Protein AF-A0A536LAS8-F1 (afdb_monomer_lite)

Foldseek 3Di:
DDDDDDDDPDPDDDPPDDDPDDDPPVPPPPPQKDFDAPPDALVNVCVVSVHDSVVQCVVVVPPDRGDDDGRDIGGDDDDPPPPPPPPPPPPPDDD

Radius of gyration: 26.41 Å; chains: 1; bounding box: 48×55×66 Å

Secondary structure (DSSP, 8-state):
-----------S---------S---------SEEEPPTT--HHHHHHHHT--HHHHHHHTT-S-TT---TTPEEEPP------------------

Structure (mmCIF, N/CA/C/O backbone):
data_AF-A0A536LAS8-F1
#
_entry.id   AF-A0A536LAS8-F1
#
loop_
_atom_si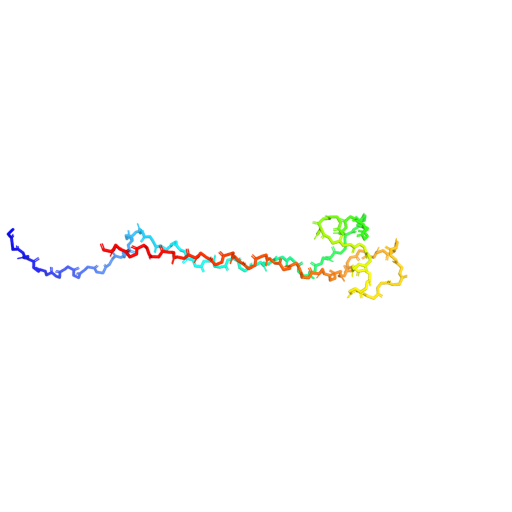te.group_PDB
_atom_site.id
_atom_site.type_symbol
_atom_site.label_atom_id
_atom_site.label_alt_id
_atom_site.label_comp_id
_atom_site.label_asym_id
_atom_site.label_entity_id
_atom_site.label_seq_id
_atom_site.pdbx_PDB_ins_code
_atom_site.Cartn_x
_atom_site.Cartn_y
_atom_site.Cartn_z
_atom_site.occupancy
_atom_site.B_iso_or_equiv
_atom_site.auth_seq_id
_atom_site.auth_comp_i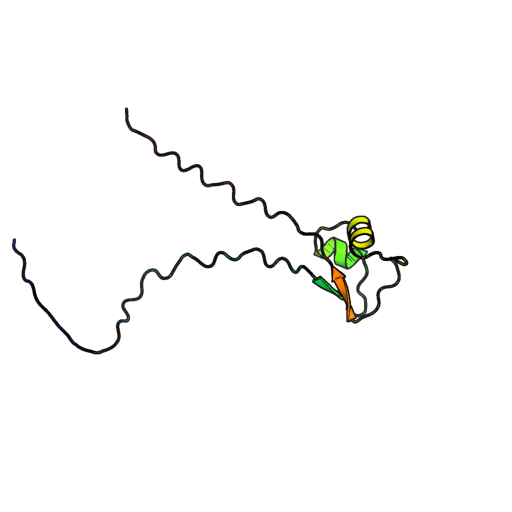d
_atom_site.auth_asym_id
_atom_site.auth_atom_id
_atom_site.pdbx_PDB_model_num
ATOM 1 N N . MET A 1 1 ? 11.247 -43.270 52.823 1.00 35.03 1 MET A N 1
ATOM 2 C CA . MET A 1 1 ? 12.237 -43.219 53.921 1.00 35.03 1 MET A CA 1
ATOM 3 C C . MET A 1 1 ? 13.506 -42.553 53.392 1.00 35.03 1 MET A C 1
ATOM 5 O O . MET A 1 1 ? 14.123 -43.120 52.509 1.00 35.03 1 MET A O 1
ATOM 9 N N . ARG A 1 2 ? 13.840 -41.364 53.918 1.00 43.91 2 ARG A N 1
ATOM 10 C CA . ARG A 1 2 ? 15.186 -40.757 54.025 1.00 43.91 2 ARG A CA 1
ATOM 11 C C . ARG A 1 2 ? 16.039 -40.562 52.757 1.00 43.91 2 ARG A C 1
ATOM 13 O O . ARG A 1 2 ? 16.721 -41.463 52.300 1.00 43.91 2 ARG A O 1
ATOM 20 N N . ILE A 1 3 ? 16.059 -39.307 52.303 1.00 58.31 3 ILE A N 1
ATOM 21 C CA . ILE A 1 3 ? 17.254 -38.453 52.165 1.00 58.31 3 ILE A CA 1
ATOM 22 C C . ILE A 1 3 ? 18.573 -39.226 51.986 1.00 58.31 3 ILE A C 1
ATOM 24 O O . ILE A 1 3 ? 19.103 -39.766 52.955 1.00 58.31 3 ILE A O 1
ATOM 28 N N . MET A 1 4 ? 19.180 -39.134 50.804 1.00 40.91 4 MET A N 1
ATOM 29 C CA . MET A 1 4 ? 20.634 -39.199 50.701 1.00 40.91 4 MET A CA 1
ATOM 30 C C . MET A 1 4 ? 21.104 -38.117 49.741 1.00 40.91 4 MET A C 1
ATOM 32 O O . MET A 1 4 ? 20.830 -38.125 48.546 1.00 40.91 4 MET A O 1
ATOM 36 N N . TRP A 1 5 ? 21.756 -37.130 50.334 1.00 47.94 5 TRP A N 1
ATOM 37 C CA . TRP A 1 5 ? 22.476 -36.074 49.660 1.00 47.94 5 TRP A CA 1
ATOM 38 C C . TRP A 1 5 ? 23.597 -36.667 48.796 1.00 47.94 5 TRP A C 1
ATOM 40 O O . TRP A 1 5 ? 24.125 -37.732 49.115 1.00 47.94 5 TRP A O 1
ATOM 50 N N . ARG A 1 6 ? 24.051 -35.872 47.826 1.00 55.00 6 ARG A N 1
ATOM 51 C CA . ARG A 1 6 ? 25.448 -35.429 47.644 1.00 55.00 6 ARG A CA 1
ATOM 52 C C . ARG A 1 6 ? 25.878 -35.509 46.182 1.00 55.00 6 ARG A C 1
ATOM 54 O O . ARG A 1 6 ? 25.912 -36.574 45.588 1.00 55.00 6 ARG A O 1
ATOM 61 N N . LEU A 1 7 ? 26.262 -34.335 45.680 1.00 48.28 7 LEU A N 1
ATOM 62 C CA . LEU A 1 7 ? 27.407 -34.092 44.803 1.00 48.28 7 LEU A CA 1
ATOM 63 C C . LEU A 1 7 ? 27.812 -35.257 43.884 1.00 48.28 7 LEU A C 1
ATOM 65 O O . LEU A 1 7 ? 28.615 -36.104 44.264 1.00 48.28 7 LEU A O 1
ATOM 69 N N . ALA A 1 8 ? 27.408 -35.173 42.623 1.00 41.88 8 ALA A N 1
ATOM 70 C CA . ALA A 1 8 ? 28.265 -35.602 41.529 1.00 41.88 8 ALA A CA 1
ATOM 71 C C . ALA A 1 8 ? 28.572 -34.359 40.690 1.00 41.88 8 ALA A C 1
ATOM 73 O O . ALA A 1 8 ? 27.852 -34.010 39.759 1.00 41.88 8 ALA A O 1
ATOM 74 N N . ALA A 1 9 ? 29.625 -33.644 41.083 1.00 47.09 9 ALA A N 1
ATOM 75 C CA . ALA A 1 9 ? 30.324 -32.770 40.162 1.00 47.09 9 ALA A CA 1
ATOM 76 C C . ALA A 1 9 ? 30.965 -33.671 39.099 1.00 47.09 9 ALA A C 1
ATOM 78 O O . ALA A 1 9 ? 31.956 -34.343 39.367 1.00 47.09 9 ALA A O 1
ATOM 79 N N . ALA A 1 10 ? 30.378 -33.703 37.909 1.00 42.09 10 ALA A N 1
ATOM 80 C CA . ALA A 1 10 ? 31.045 -34.166 36.706 1.00 42.09 10 ALA A CA 1
ATOM 81 C C . ALA A 1 10 ? 30.807 -33.101 35.635 1.00 42.09 10 ALA A C 1
ATOM 83 O O . ALA A 1 10 ? 29.697 -32.907 35.148 1.00 42.09 10 ALA A O 1
ATOM 84 N N . LEU A 1 11 ? 31.866 -32.348 35.346 1.00 51.81 11 LEU A N 1
ATOM 85 C CA . LEU A 1 11 ? 31.963 -31.452 34.202 1.00 51.81 11 LEU A CA 1
ATOM 86 C C . LEU A 1 11 ? 31.709 -32.275 32.931 1.00 51.81 11 LEU A C 1
ATOM 88 O O . LEU A 1 11 ? 32.534 -33.107 32.567 1.00 51.81 11 LEU A O 1
ATOM 92 N N . GLY A 1 12 ? 30.566 -32.069 32.279 1.00 43.19 12 GLY A N 1
ATOM 93 C CA . GLY A 1 12 ? 30.244 -32.765 31.035 1.00 43.19 12 GLY A CA 1
ATOM 94 C C . GLY A 1 12 ? 28.785 -32.608 30.628 1.00 43.19 12 GLY A C 1
ATOM 95 O O . GLY A 1 12 ? 27.959 -33.430 30.994 1.00 43.19 12 GLY A O 1
ATOM 96 N N . ALA A 1 13 ? 28.502 -31.549 29.866 1.00 47.72 13 ALA A N 1
ATOM 97 C CA . ALA A 1 13 ? 27.284 -31.324 29.084 1.00 47.72 13 ALA A CA 1
ATOM 98 C C . ALA A 1 13 ? 25.944 -31.502 29.830 1.00 47.72 13 ALA A C 1
ATOM 100 O O . ALA A 1 13 ? 25.317 -32.558 29.822 1.00 47.72 13 ALA A O 1
ATOM 101 N N . ALA A 1 14 ? 25.440 -30.399 30.385 1.00 50.69 14 ALA A N 1
ATOM 102 C CA . ALA A 1 14 ? 24.023 -30.261 30.686 1.00 50.69 14 ALA A CA 1
ATOM 103 C C . ALA A 1 14 ? 23.211 -30.378 29.382 1.00 50.69 14 ALA A C 1
ATOM 105 O O . ALA A 1 14 ? 23.109 -29.418 28.624 1.00 50.69 14 ALA A O 1
ATOM 106 N N . LEU A 1 15 ? 22.644 -31.552 29.108 1.00 55.72 15 LEU A N 1
ATOM 107 C CA . LEU A 1 15 ? 21.622 -31.716 28.075 1.00 55.72 15 LEU A CA 1
ATOM 108 C C . LEU A 1 15 ? 20.469 -32.579 28.601 1.00 55.72 15 LEU A C 1
ATOM 110 O O . LEU A 1 15 ? 20.173 -33.653 28.089 1.00 55.72 15 LEU A O 1
ATOM 114 N N . ALA A 1 16 ? 19.809 -32.088 29.650 1.00 47.19 16 ALA A N 1
ATOM 115 C CA . ALA A 1 16 ? 18.424 -32.441 29.932 1.00 47.19 16 ALA A CA 1
ATOM 116 C C . ALA A 1 16 ? 17.540 -31.350 29.316 1.00 47.19 16 ALA A C 1
ATOM 118 O O . ALA A 1 16 ? 17.322 -30.284 29.885 1.00 47.19 16 ALA A O 1
ATOM 119 N N . LEU A 1 17 ? 17.110 -31.633 28.092 1.00 62.06 17 LEU A N 1
ATOM 120 C CA . LEU A 1 17 ? 16.094 -30.925 27.334 1.00 62.06 17 LEU A CA 1
ATOM 121 C C . LEU A 1 17 ? 14.725 -31.110 28.012 1.00 62.06 17 LEU A C 1
ATOM 123 O O . LEU A 1 17 ? 14.150 -32.189 27.910 1.00 62.06 17 LEU A O 1
ATOM 127 N N . TRP A 1 18 ? 14.184 -30.067 28.644 1.00 61.16 18 TRP A N 1
ATOM 128 C CA . TRP A 1 18 ? 12.745 -29.770 28.613 1.00 61.16 18 TRP A CA 1
ATOM 129 C C . TRP A 1 18 ? 12.489 -28.337 29.108 1.00 61.16 18 TRP A C 1
ATOM 131 O O . TRP A 1 18 ? 13.021 -27.939 30.137 1.00 61.16 18 TRP A O 1
ATOM 141 N N . LEU A 1 19 ? 11.665 -27.592 28.360 1.00 52.31 19 LEU A N 1
ATOM 142 C CA . LEU A 1 19 ? 11.213 -26.207 28.588 1.00 52.31 19 LEU A CA 1
ATOM 143 C C . LEU A 1 19 ? 12.240 -25.080 28.354 1.00 52.31 19 LEU A C 1
ATOM 145 O O . LEU A 1 19 ? 12.460 -24.227 29.206 1.00 52.31 19 LEU A O 1
ATOM 149 N N . VAL A 1 20 ? 12.742 -24.957 27.124 1.00 57.81 20 VAL A N 1
ATOM 150 C CA . VAL A 1 20 ? 12.810 -23.610 26.521 1.00 57.81 20 VAL A CA 1
ATOM 151 C C . VAL A 1 20 ? 11.676 -23.525 25.507 1.00 57.81 20 VAL A C 1
ATOM 153 O O . VAL A 1 20 ? 11.868 -23.662 24.306 1.00 57.81 20 VAL A O 1
ATOM 156 N N . THR A 1 21 ? 10.453 -23.379 26.005 1.00 60.56 21 THR A N 1
ATOM 157 C CA . THR A 1 21 ? 9.284 -23.055 25.181 1.00 60.56 21 THR A CA 1
ATOM 158 C C . THR A 1 21 ? 8.419 -22.075 25.954 1.00 60.56 21 THR A C 1
ATOM 160 O O . THR A 1 21 ? 7.616 -22.498 26.780 1.00 60.56 21 THR A O 1
ATOM 163 N N . ASN A 1 22 ? 8.635 -20.780 25.730 1.00 60.22 22 ASN A N 1
ATOM 164 C CA . ASN A 1 22 ? 7.615 -19.738 25.539 1.00 60.22 22 ASN A CA 1
ATOM 165 C C . ASN A 1 22 ? 8.226 -18.377 25.858 1.00 60.22 22 ASN A C 1
ATOM 167 O O . ASN A 1 22 ? 8.588 -18.091 26.992 1.00 60.22 22 ASN A O 1
ATOM 171 N N . GLY A 1 23 ? 8.357 -17.551 24.827 1.00 58.38 23 GLY A N 1
ATOM 172 C CA . GLY A 1 23 ? 8.975 -16.238 24.956 1.00 58.38 23 GLY A CA 1
ATOM 173 C C . GLY A 1 23 ? 9.521 -15.662 23.657 1.00 58.38 23 GLY A C 1
ATOM 174 O O . GLY A 1 23 ? 10.067 -14.569 23.677 1.00 58.38 23 GLY A O 1
ATOM 175 N N . LEU A 1 24 ? 9.344 -16.327 22.512 1.00 51.84 24 LEU A N 1
ATOM 176 C CA . LEU A 1 24 ? 9.222 -15.587 21.262 1.00 51.84 24 LEU A CA 1
ATOM 177 C C . LEU A 1 24 ? 7.831 -14.957 21.289 1.00 51.84 24 LEU A C 1
ATOM 179 O O . LEU A 1 24 ? 6.868 -15.505 20.759 1.00 51.84 24 LEU A O 1
ATOM 183 N N . ALA A 1 25 ? 7.725 -13.812 21.962 1.00 57.97 25 ALA A N 1
ATOM 184 C CA . ALA A 1 25 ? 6.767 -12.815 21.534 1.00 57.97 25 ALA A CA 1
ATOM 185 C C . ALA A 1 25 ? 7.160 -12.497 20.091 1.00 57.97 25 ALA A C 1
ATOM 187 O O . ALA A 1 25 ? 8.051 -11.686 19.842 1.00 57.97 25 ALA A O 1
ATOM 188 N N . VAL A 1 26 ? 6.563 -13.219 19.144 1.00 55.69 26 VAL A N 1
ATOM 189 C CA . VAL A 1 26 ? 6.580 -12.830 17.742 1.00 55.69 26 VAL A CA 1
ATOM 190 C C . VAL A 1 26 ? 5.718 -11.572 17.718 1.00 55.69 26 VAL A C 1
ATOM 192 O O . VAL A 1 26 ? 4.499 -11.623 17.527 1.00 55.69 26 VAL A O 1
ATOM 195 N N . ALA A 1 27 ? 6.338 -10.437 18.061 1.00 58.94 27 ALA A N 1
ATOM 196 C CA . ALA A 1 27 ? 5.795 -9.131 17.738 1.00 58.94 27 ALA A CA 1
ATOM 197 C C . ALA A 1 27 ? 5.339 -9.221 16.283 1.00 58.94 27 ALA A C 1
ATOM 199 O O . ALA A 1 27 ? 6.006 -9.886 15.488 1.00 58.94 27 ALA A O 1
ATOM 200 N N . ASP A 1 28 ? 4.176 -8.657 15.940 1.00 57.69 28 ASP A N 1
ATOM 201 C CA . ASP A 1 28 ? 3.869 -8.567 14.515 1.00 57.69 28 ASP A CA 1
ATOM 202 C C . ASP A 1 28 ? 5.011 -7.835 13.853 1.00 57.69 28 ASP A C 1
ATOM 204 O O . ASP A 1 28 ? 5.179 -6.634 14.034 1.00 57.69 28 ASP A O 1
ATOM 208 N N . GLU A 1 29 ? 5.778 -8.559 13.066 1.00 64.56 29 GLU A N 1
ATOM 209 C CA . GLU A 1 29 ? 6.542 -7.965 11.998 1.00 64.56 29 GLU A CA 1
ATOM 210 C C . GLU A 1 29 ? 5.678 -8.002 10.743 1.00 64.56 29 GLU A C 1
ATOM 212 O O . GLU A 1 29 ? 6.107 -8.435 9.676 1.00 64.56 29 GLU A O 1
ATOM 217 N N . SER A 1 30 ? 4.431 -7.525 10.871 1.00 70.88 30 SER A N 1
ATOM 218 C CA . SER A 1 30 ? 3.693 -7.071 9.701 1.00 70.88 30 SER A CA 1
ATOM 219 C C . SER A 1 30 ? 4.626 -6.111 8.961 1.00 70.88 30 SER A C 1
ATOM 221 O O . SER A 1 30 ? 5.113 -5.142 9.561 1.00 70.88 30 SER A O 1
ATOM 223 N N . PRO A 1 31 ? 4.989 -6.409 7.702 1.00 75.06 31 PRO A N 1
ATOM 224 C CA . PRO A 1 31 ? 5.967 -5.611 6.993 1.00 75.06 31 PRO A CA 1
ATOM 225 C C . PRO A 1 31 ? 5.435 -4.184 6.906 1.00 75.06 31 PRO A C 1
ATOM 227 O O . PRO A 1 31 ? 4.357 -3.947 6.380 1.00 75.06 31 PRO A O 1
ATOM 230 N N . ARG A 1 32 ? 6.194 -3.219 7.432 1.00 86.94 32 ARG A N 1
ATOM 231 C CA . ARG A 1 32 ? 5.814 -1.793 7.385 1.00 86.94 32 ARG A CA 1
ATOM 232 C C . ARG A 1 32 ? 6.027 -1.164 6.009 1.00 86.94 32 ARG A C 1
ATOM 234 O O . ARG A 1 32 ? 5.608 -0.038 5.764 1.00 86.94 32 ARG A O 1
ATOM 241 N N . HIS A 1 33 ? 6.725 -1.878 5.130 1.00 92.19 33 HIS A N 1
ATOM 242 C CA . HIS A 1 33 ? 7.144 -1.394 3.828 1.00 92.19 33 HIS A CA 1
ATOM 243 C C . HIS A 1 33 ? 7.084 -2.515 2.794 1.00 92.19 33 HIS A C 1
ATOM 245 O O . HIS A 1 33 ? 7.454 -3.655 3.081 1.00 92.19 33 HIS A O 1
ATOM 251 N N . HIS A 1 34 ? 6.684 -2.161 1.579 1.00 93.19 34 HIS A N 1
ATOM 252 C CA . HIS A 1 34 ? 6.642 -3.046 0.429 1.00 93.19 34 HIS A CA 1
ATOM 253 C C . HIS A 1 34 ? 7.457 -2.448 -0.730 1.00 93.19 34 HIS A C 1
ATOM 255 O O . HIS A 1 34 ? 7.124 -1.353 -1.191 1.00 93.19 34 HIS A O 1
ATOM 261 N N . PRO A 1 35 ? 8.524 -3.119 -1.201 1.00 93.69 35 PRO A N 1
ATOM 262 C CA . PRO A 1 35 ? 9.210 -2.724 -2.422 1.00 93.69 35 PRO A CA 1
ATOM 263 C C . PRO A 1 35 ? 8.382 -3.146 -3.638 1.00 93.69 35 PRO A C 1
ATOM 265 O O . PRO A 1 35 ? 8.139 -4.333 -3.836 1.00 93.69 35 PRO A O 1
ATOM 268 N N . VAL A 1 36 ? 7.984 -2.177 -4.456 1.00 93.62 36 VAL A N 1
ATOM 269 C CA . VAL A 1 36 ? 7.238 -2.401 -5.698 1.00 93.62 36 VAL A CA 1
ATOM 270 C C . VAL A 1 36 ? 8.079 -3.242 -6.655 1.00 93.62 36 VAL A C 1
ATOM 272 O O . VAL A 1 36 ? 9.216 -2.884 -6.980 1.00 93.62 36 VAL A O 1
ATOM 275 N N . ALA A 1 37 ? 7.510 -4.334 -7.145 1.00 91.69 37 ALA A N 1
ATOM 276 C CA . ALA A 1 37 ? 8.050 -5.133 -8.232 1.00 91.69 37 ALA A CA 1
ATOM 277 C C . ALA A 1 37 ? 7.374 -4.786 -9.569 1.00 91.69 37 ALA A C 1
ATOM 279 O O . ALA A 1 37 ? 6.326 -4.143 -9.639 1.00 91.69 37 ALA A O 1
ATOM 280 N N . SER A 1 38 ? 7.983 -5.220 -10.673 1.00 90.56 38 SER A N 1
ATOM 281 C CA . SER A 1 38 ? 7.377 -5.077 -11.998 1.00 90.56 38 SER A CA 1
ATOM 282 C C . SER A 1 38 ? 6.039 -5.813 -12.062 1.00 90.56 38 SER A C 1
ATOM 284 O O . SER A 1 38 ? 5.991 -7.024 -11.855 1.00 90.56 38 SER A O 1
ATOM 286 N N . GLY A 1 39 ? 4.976 -5.083 -12.399 1.00 88.25 39 GLY A N 1
ATOM 287 C CA . GLY A 1 39 ? 3.613 -5.613 -12.470 1.00 88.25 39 GLY A CA 1
ATOM 288 C C . GLY A 1 39 ? 2.783 -5.397 -11.203 1.00 88.25 39 GLY A C 1
ATOM 289 O O . GLY A 1 39 ? 1.587 -5.681 -11.232 1.00 88.25 39 GLY A O 1
ATOM 290 N N . ASP A 1 40 ? 3.370 -4.858 -10.130 1.00 91.25 40 ASP A N 1
ATOM 291 C CA . ASP A 1 40 ? 2.593 -4.448 -8.965 1.00 91.25 40 ASP A CA 1
ATOM 292 C C . ASP A 1 40 ? 1.746 -3.211 -9.270 1.00 91.25 40 ASP A C 1
ATOM 294 O O . ASP A 1 40 ? 2.157 -2.277 -9.962 1.00 91.25 40 ASP A O 1
ATOM 298 N N . THR A 1 41 ? 0.550 -3.202 -8.695 1.00 93.31 41 THR A N 1
ATOM 299 C CA . THR A 1 41 ? -0.386 -2.080 -8.723 1.00 93.31 41 THR A CA 1
ATOM 300 C C . THR A 1 41 ? -0.743 -1.709 -7.291 1.00 93.31 41 THR A C 1
ATOM 302 O O . THR A 1 41 ? -0.668 -2.546 -6.390 1.00 93.31 41 THR A O 1
ATOM 305 N N . LEU A 1 42 ? -1.191 -0.474 -7.052 1.00 91.44 42 LEU A N 1
ATOM 306 C CA . LEU A 1 42 ? -1.681 -0.116 -5.718 1.00 91.44 42 LEU A CA 1
ATOM 307 C C . LEU A 1 42 ? -2.834 -1.014 -5.277 1.00 91.44 42 LEU A C 1
ATOM 309 O O . LEU A 1 42 ? -2.939 -1.307 -4.094 1.00 91.44 42 LEU A O 1
ATOM 313 N N . TRP A 1 43 ? -3.658 -1.477 -6.218 1.00 93.69 43 TRP A N 1
ATOM 314 C CA . TRP A 1 43 ? -4.739 -2.410 -5.935 1.00 93.69 43 TRP A CA 1
ATOM 315 C C . TRP A 1 43 ? -4.219 -3.773 -5.466 1.00 93.69 43 TRP A C 1
ATOM 317 O O . TRP A 1 43 ? -4.660 -4.253 -4.429 1.00 93.69 43 TRP A O 1
ATOM 327 N N . SER A 1 44 ? -3.242 -4.367 -6.160 1.00 94.00 44 SER A N 1
ATOM 328 C CA . SER A 1 44 ? -2.682 -5.668 -5.760 1.00 94.00 44 SER A CA 1
ATOM 329 C C . SER A 1 44 ? -1.916 -5.596 -4.438 1.00 94.00 44 SER A C 1
ATOM 331 O O . SER A 1 44 ? -1.939 -6.546 -3.660 1.00 94.00 44 SER A O 1
ATOM 333 N N . ILE A 1 45 ? -1.256 -4.468 -4.161 1.00 92.06 45 ILE A N 1
ATOM 334 C CA . ILE A 1 45 ? -0.592 -4.223 -2.874 1.00 92.06 45 ILE A CA 1
ATOM 335 C C . ILE A 1 45 ? -1.644 -4.048 -1.772 1.00 92.06 45 ILE A C 1
ATOM 337 O O . ILE A 1 45 ? -1.541 -4.685 -0.728 1.00 92.06 45 ILE A O 1
ATOM 341 N N . ALA A 1 46 ? -2.666 -3.224 -2.005 1.00 91.69 46 ALA A N 1
ATOM 342 C CA . ALA A 1 46 ? -3.764 -3.003 -1.069 1.00 91.69 46 ALA A CA 1
ATOM 343 C C . ALA A 1 46 ? -4.466 -4.319 -0.703 1.00 91.69 46 ALA A C 1
ATOM 345 O O . ALA A 1 46 ? -4.565 -4.640 0.476 1.00 91.69 46 ALA A O 1
ATOM 346 N N . ASP A 1 47 ? -4.842 -5.119 -1.701 1.00 92.31 47 ASP A N 1
ATOM 347 C CA . ASP A 1 47 ? -5.480 -6.428 -1.523 1.00 92.31 47 ASP A CA 1
ATOM 348 C C . ASP A 1 47 ? -4.594 -7.393 -0.717 1.00 92.31 47 ASP A C 1
ATOM 350 O O . ASP A 1 47 ? -5.023 -7.969 0.282 1.00 92.31 47 ASP A O 1
ATOM 354 N N . LYS A 1 48 ? -3.305 -7.481 -1.066 1.00 90.25 48 LYS A N 1
ATOM 355 C CA . LYS A 1 48 ? -2.334 -8.338 -0.369 1.00 90.25 48 LYS A CA 1
ATOM 356 C C . LYS A 1 48 ? -2.187 -7.999 1.114 1.00 90.25 48 LYS A C 1
ATOM 358 O O . LYS A 1 48 ? -1.945 -8.894 1.926 1.00 90.25 48 LYS A O 1
ATOM 363 N N . TYR A 1 49 ? -2.269 -6.717 1.454 1.00 90.19 49 TYR A N 1
ATOM 364 C CA . TYR A 1 49 ? -2.076 -6.232 2.816 1.00 90.19 49 TYR A CA 1
ATOM 365 C C . TYR A 1 49 ? -3.383 -5.874 3.524 1.00 90.19 49 TYR A C 1
ATOM 367 O O . TYR A 1 49 ? -3.303 -5.396 4.656 1.00 90.19 49 TYR A O 1
ATOM 375 N N . ASP A 1 50 ? -4.544 -6.195 2.935 1.00 88.88 50 ASP A N 1
ATOM 376 C CA . ASP A 1 50 ? -5.883 -5.883 3.469 1.00 88.88 50 ASP A CA 1
ATOM 377 C C . ASP A 1 50 ? -6.009 -4.394 3.842 1.00 88.88 50 ASP A C 1
ATOM 379 O O . ASP A 1 50 ? -6.480 -4.016 4.913 1.00 88.88 50 ASP A O 1
ATOM 383 N N . ALA A 1 51 ? -5.468 -3.549 2.970 1.00 89.94 51 ALA A N 1
ATOM 384 C CA . ALA A 1 51 ? -5.490 -2.101 3.076 1.00 89.94 51 ALA A CA 1
ATOM 385 C C . ALA A 1 51 ? -6.385 -1.523 1.978 1.00 89.94 51 ALA A C 1
ATOM 387 O O . ALA A 1 51 ? -6.717 -2.189 0.996 1.00 89.94 51 ALA A O 1
ATOM 388 N N . SER A 1 52 ? -6.750 -0.249 2.105 1.00 92.38 52 SER A N 1
ATOM 389 C CA . SER A 1 52 ? -7.441 0.464 1.026 1.00 92.38 52 SER A CA 1
ATOM 390 C C . SER A 1 52 ? -6.451 1.205 0.127 1.00 92.38 52 SER A C 1
ATOM 392 O O . SER A 1 52 ? -5.472 1.777 0.599 1.00 92.38 52 SER A O 1
ATOM 394 N N . VAL A 1 53 ? -6.737 1.284 -1.177 1.00 92.12 53 VAL A N 1
ATOM 395 C CA . VAL A 1 53 ? -5.920 2.084 -2.113 1.00 92.12 53 VAL A CA 1
ATOM 396 C C . VAL A 1 53 ? -5.842 3.547 -1.665 1.00 92.12 53 VAL A C 1
ATOM 398 O O . VAL A 1 53 ? -4.764 4.129 -1.666 1.00 92.12 53 VAL A O 1
ATOM 401 N N . ASP A 1 54 ? -6.964 4.126 -1.229 1.00 93.12 54 ASP A N 1
ATOM 402 C CA . ASP A 1 54 ? -7.030 5.503 -0.717 1.00 93.12 54 ASP A CA 1
ATOM 403 C C . ASP A 1 54 ? -6.137 5.718 0.519 1.00 93.12 54 ASP A C 1
ATOM 405 O O . ASP A 1 54 ? -5.463 6.740 0.639 1.00 93.12 54 ASP A O 1
ATOM 409 N N . GLU A 1 55 ? -6.068 4.723 1.401 1.00 92.50 55 GLU A N 1
ATOM 410 C CA . GLU A 1 55 ? -5.210 4.749 2.584 1.00 92.50 55 GLU A CA 1
ATOM 411 C C . GLU A 1 55 ? -3.729 4.711 2.195 1.00 92.50 55 GLU A C 1
ATOM 413 O O . GLU A 1 55 ? -2.948 5.540 2.664 1.00 92.50 55 GLU A O 1
ATOM 418 N N . LEU A 1 56 ? -3.350 3.827 1.267 1.00 92.44 56 LEU A N 1
ATOM 419 C CA . LEU A 1 56 ? -1.982 3.770 0.744 1.00 92.44 56 LEU A CA 1
ATOM 420 C C . LEU A 1 56 ? -1.582 5.065 0.033 1.00 92.44 56 LEU A C 1
ATOM 422 O O . LEU A 1 56 ? -0.451 5.525 0.202 1.00 92.44 56 LEU A O 1
ATOM 426 N N . VAL A 1 57 ? -2.498 5.664 -0.734 1.00 94.06 57 VAL A N 1
ATOM 427 C CA . VAL A 1 57 ? -2.278 6.938 -1.432 1.00 94.06 57 VAL A CA 1
ATOM 428 C C . VAL A 1 57 ? -2.006 8.061 -0.438 1.00 94.06 57 VAL A C 1
ATOM 430 O O . VAL A 1 57 ? -1.020 8.781 -0.599 1.00 94.06 57 VAL A O 1
ATOM 433 N N . LYS A 1 58 ? -2.838 8.184 0.601 1.00 93.50 58 LYS A N 1
ATOM 434 C CA . LYS A 1 58 ? -2.684 9.205 1.646 1.00 93.50 58 LYS A CA 1
ATOM 435 C C . LYS A 1 58 ? -1.418 8.995 2.472 1.00 93.50 58 LYS A C 1
ATOM 437 O O . LYS A 1 58 ? -0.708 9.955 2.739 1.00 93.50 58 LYS A O 1
ATOM 442 N N . LEU A 1 59 ? -1.112 7.752 2.840 1.00 93.62 59 LEU A N 1
ATOM 443 C CA . LEU A 1 59 ? 0.050 7.414 3.669 1.00 93.62 59 LEU A CA 1
ATOM 444 C C . LEU A 1 59 ? 1.393 7.674 2.963 1.00 93.62 59 LEU A C 1
ATOM 446 O O . LEU A 1 59 ? 2.410 7.916 3.618 1.00 93.62 59 LEU A O 1
ATOM 450 N N . ASN A 1 60 ? 1.405 7.594 1.632 1.00 93.12 60 ASN A N 1
ATOM 451 C CA . ASN A 1 60 ? 2.610 7.705 0.810 1.00 93.12 60 ASN A CA 1
ATOM 452 C C . ASN A 1 60 ? 2.648 8.965 -0.069 1.00 93.12 60 ASN A C 1
ATOM 454 O O . ASN A 1 60 ? 3.546 9.077 -0.903 1.00 93.12 60 ASN A O 1
ATOM 458 N N . ASP A 1 61 ? 1.686 9.881 0.087 1.00 93.31 61 ASP A N 1
ATOM 459 C CA . ASP A 1 61 ? 1.543 11.104 -0.718 1.00 93.31 61 ASP A CA 1
ATOM 460 C C . ASP A 1 61 ? 1.590 10.844 -2.243 1.00 93.31 61 ASP A C 1
ATOM 462 O O . ASP A 1 61 ? 2.211 11.580 -3.022 1.00 93.31 61 ASP A O 1
ATOM 466 N N . ILE A 1 62 ? 0.943 9.762 -2.695 1.00 91.00 62 ILE A N 1
ATOM 467 C CA . ILE A 1 62 ? 1.010 9.319 -4.095 1.00 91.00 62 ILE A CA 1
ATOM 468 C C . ILE A 1 62 ? 0.107 10.192 -4.966 1.00 91.00 62 ILE A C 1
ATOM 470 O O . ILE A 1 62 ? -1.112 10.189 -4.839 1.00 91.00 62 ILE A O 1
ATOM 474 N N . LYS A 1 63 ? 0.707 10.907 -5.922 1.00 88.50 63 LYS A N 1
ATOM 475 C CA . LYS A 1 63 ? -0.036 11.750 -6.875 1.00 88.50 63 LYS A CA 1
ATOM 476 C C . LYS A 1 63 ? -0.657 10.974 -8.034 1.00 88.50 63 LYS A C 1
ATOM 478 O O . 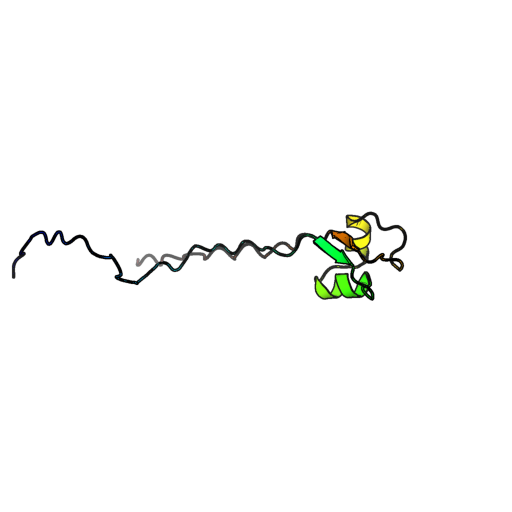LYS A 1 63 ? -1.685 11.391 -8.554 1.00 88.50 63 LYS A O 1
ATOM 483 N N . TYR A 1 64 ? -0.020 9.880 -8.449 1.00 87.88 64 TYR A N 1
ATOM 484 C CA . TYR A 1 64 ? -0.426 9.077 -9.604 1.00 87.88 64 TYR A CA 1
ATOM 485 C C . TYR A 1 64 ? -0.581 7.613 -9.180 1.00 87.88 64 TYR A C 1
ATOM 487 O O . TYR A 1 64 ? 0.396 6.868 -9.213 1.00 87.88 64 TYR A O 1
ATOM 495 N N . PRO A 1 65 ? -1.785 7.197 -8.753 1.00 84.56 65 PRO A N 1
ATOM 496 C CA . PRO A 1 65 ? -2.030 5.849 -8.241 1.00 84.56 65 PRO A CA 1
ATOM 497 C C . PRO A 1 65 ? -1.767 4.738 -9.269 1.00 84.56 65 PRO A C 1
ATOM 499 O O . PRO A 1 65 ? -1.385 3.627 -8.909 1.00 84.56 65 PRO A O 1
ATOM 502 N N . ASP A 1 66 ? -1.937 5.063 -10.551 1.00 87.75 66 ASP A N 1
ATOM 503 C CA . ASP A 1 66 ? -1.772 4.128 -11.668 1.00 87.75 66 ASP A CA 1
ATOM 504 C C . ASP A 1 66 ? -0.309 3.969 -12.113 1.00 87.75 66 ASP A C 1
ATOM 506 O O . ASP A 1 66 ? -0.005 3.138 -12.968 1.00 87.75 66 ASP A O 1
ATOM 510 N N . LEU A 1 67 ? 0.608 4.770 -11.557 1.00 87.56 67 LEU A N 1
ATOM 511 C CA . LEU A 1 67 ? 2.021 4.761 -11.919 1.00 87.56 67 LEU A CA 1
ATOM 512 C C . LEU A 1 67 ? 2.878 4.410 -10.702 1.00 87.56 67 LEU A C 1
ATOM 514 O O . LEU A 1 67 ? 3.276 5.282 -9.931 1.00 87.56 67 LEU A O 1
ATOM 518 N N . LEU A 1 68 ? 3.202 3.124 -10.573 1.00 89.19 68 LEU A N 1
ATOM 519 C CA . LEU A 1 68 ? 4.196 2.633 -9.625 1.00 89.19 68 LEU A CA 1
ATOM 520 C C . LEU A 1 68 ? 5.491 2.271 -10.354 1.00 89.19 68 LEU A C 1
ATOM 522 O O . LEU A 1 68 ? 5.471 1.643 -11.414 1.00 89.19 68 LEU A O 1
ATOM 526 N N . LEU A 1 69 ? 6.626 2.669 -9.780 1.00 88.94 69 LEU A N 1
ATOM 527 C CA . LEU A 1 69 ? 7.944 2.361 -10.335 1.00 88.94 69 LEU A CA 1
ATOM 528 C C . LEU A 1 69 ? 8.569 1.178 -9.586 1.00 88.94 69 LEU A C 1
ATOM 530 O O . LEU A 1 69 ? 8.612 1.209 -8.355 1.00 88.94 69 LEU A O 1
ATOM 534 N N . PRO A 1 70 ? 9.108 0.159 -10.282 1.00 89.69 70 PRO A N 1
ATOM 535 C CA . PRO A 1 70 ? 9.849 -0.911 -9.626 1.00 89.69 70 PRO A CA 1
ATOM 536 C C . PRO A 1 70 ? 10.980 -0.361 -8.745 1.00 89.69 70 PRO A C 1
ATOM 538 O O . PRO A 1 70 ? 11.738 0.516 -9.162 1.00 89.69 70 PRO A O 1
ATOM 541 N N . GLY A 1 71 ? 11.083 -0.871 -7.519 1.00 89.00 71 GLY A N 1
ATOM 542 C CA . GLY A 1 71 ? 12.006 -0.393 -6.488 1.00 89.00 71 GLY A CA 1
ATOM 543 C C . GLY A 1 71 ? 11.467 0.750 -5.619 1.00 89.00 71 GLY A C 1
ATOM 544 O O . GLY A 1 71 ? 12.101 1.094 -4.621 1.00 89.00 71 GLY A O 1
ATOM 545 N N . GLN A 1 72 ? 10.302 1.321 -5.940 1.00 92.62 72 GLN A N 1
ATOM 546 C CA . GLN A 1 72 ? 9.613 2.263 -5.057 1.00 92.62 72 GLN A CA 1
ATOM 547 C C . GLN A 1 72 ? 9.220 1.567 -3.750 1.00 92.62 72 GLN A C 1
ATOM 549 O O . GLN A 1 72 ? 8.739 0.439 -3.761 1.00 92.62 72 GLN A O 1
ATOM 554 N N . ILE A 1 73 ? 9.404 2.242 -2.617 1.00 93.69 73 ILE A N 1
ATOM 555 C CA . ILE A 1 73 ? 8.994 1.718 -1.314 1.00 93.69 73 ILE A CA 1
ATOM 556 C C . ILE A 1 73 ? 7.633 2.303 -0.947 1.00 93.69 73 ILE A C 1
ATOM 558 O O . ILE A 1 73 ? 7.498 3.518 -0.811 1.00 93.69 73 ILE A O 1
ATOM 562 N N . ILE A 1 74 ? 6.645 1.432 -0.765 1.00 93.94 74 ILE A N 1
ATOM 563 C CA . ILE A 1 74 ? 5.303 1.781 -0.297 1.00 93.94 74 ILE A CA 1
ATOM 564 C C . ILE A 1 74 ? 5.220 1.476 1.194 1.00 93.94 74 ILE A C 1
ATOM 566 O O . ILE A 1 74 ? 5.437 0.340 1.613 1.00 93.94 74 ILE A O 1
ATOM 570 N N . LYS A 1 75 ? 4.922 2.489 2.005 1.00 93.75 75 LYS A N 1
ATOM 571 C CA . LYS A 1 75 ? 4.572 2.338 3.418 1.00 93.75 75 LYS A CA 1
ATOM 572 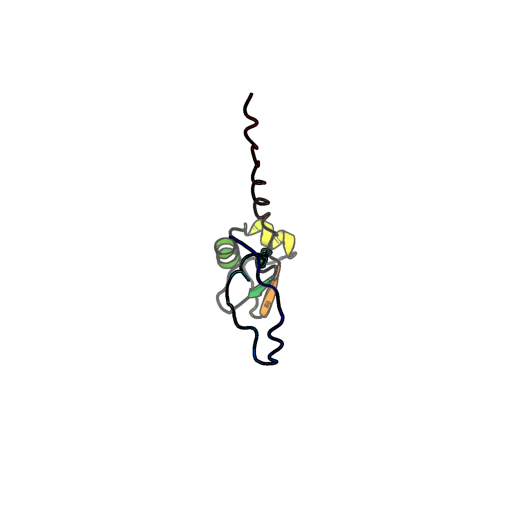C C . LYS A 1 75 ? 3.207 1.680 3.525 1.00 93.75 75 LYS A C 1
ATOM 574 O O . LYS A 1 75 ? 2.282 2.051 2.800 1.00 93.75 75 LYS A O 1
ATOM 579 N N . LEU A 1 76 ? 3.105 0.729 4.438 1.00 92.69 76 LEU A N 1
ATOM 580 C CA . LEU A 1 76 ? 1.883 -0.005 4.724 1.00 92.69 76 LEU A CA 1
ATOM 581 C C . LEU A 1 76 ? 1.274 0.517 6.030 1.00 92.69 76 LEU A C 1
ATOM 583 O O . LEU A 1 76 ? 2.031 0.896 6.930 1.00 92.69 76 LEU A O 1
ATOM 587 N N . PRO A 1 77 ? -0.064 0.575 6.135 1.00 87.38 77 PRO A N 1
ATOM 588 C CA . PRO A 1 77 ? -0.718 0.975 7.368 1.00 87.38 77 PRO A CA 1
ATOM 589 C C . PRO A 1 77 ? -0.409 -0.033 8.474 1.00 87.38 77 PRO A C 1
ATOM 591 O O . PRO A 1 77 ? -0.297 -1.239 8.235 1.00 87.38 77 PRO A O 1
ATOM 594 N N . GLU A 1 78 ? -0.256 0.469 9.696 1.00 81.88 78 GLU A N 1
ATOM 595 C CA . GLU A 1 78 ? -0.164 -0.392 10.866 1.00 81.88 78 GLU A CA 1
ATOM 596 C C . GLU A 1 78 ? -1.550 -0.987 11.093 1.00 81.88 78 GLU A C 1
ATOM 598 O O . GLU A 1 78 ? -2.485 -0.289 11.479 1.00 81.88 78 GLU A O 1
ATOM 603 N N . ARG A 1 79 ? -1.704 -2.284 10.814 1.00 73.38 79 ARG A N 1
ATOM 604 C CA . ARG A 1 79 ? -2.866 -2.995 11.325 1.00 73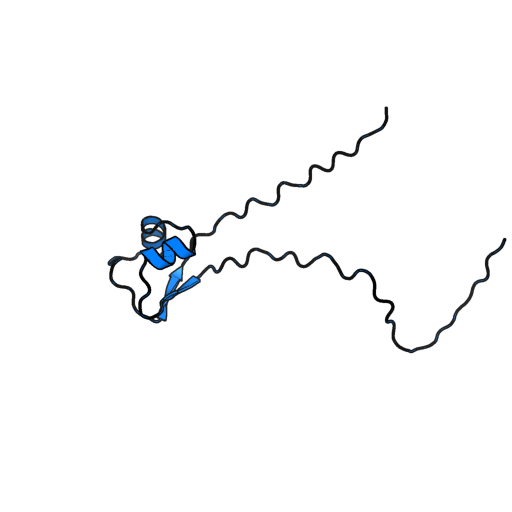.38 79 ARG A CA 1
ATOM 605 C C . ARG A 1 79 ? -2.641 -3.199 12.807 1.00 73.38 79 ARG A C 1
ATOM 607 O O . ARG A 1 79 ? -1.700 -3.886 13.205 1.00 73.38 79 ARG A O 1
ATOM 614 N N . ASP A 1 80 ? -3.522 -2.613 13.606 1.00 63.41 80 ASP A N 1
ATOM 615 C CA . ASP A 1 80 ? -3.673 -2.998 14.995 1.00 63.41 80 ASP A CA 1
ATOM 616 C C . ASP A 1 80 ? -3.938 -4.505 15.002 1.00 63.41 80 ASP A C 1
ATOM 618 O O . ASP A 1 80 ? -5.044 -4.969 14.707 1.00 63.41 80 ASP A O 1
ATOM 622 N N . LYS A 1 81 ? -2.913 -5.306 15.322 1.00 54.19 81 LYS A N 1
ATOM 623 C CA . LYS A 1 81 ? -3.181 -6.648 15.827 1.00 54.19 81 LYS A CA 1
ATOM 624 C C . LYS A 1 81 ? -4.1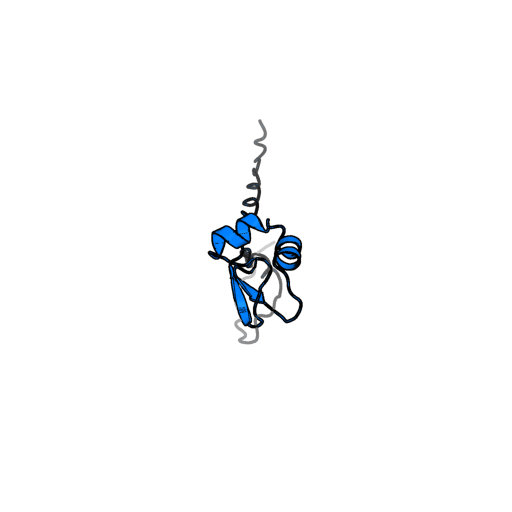72 -6.437 16.961 1.00 54.19 81 LYS A C 1
ATOM 626 O O . LYS A 1 81 ? -3.881 -5.588 17.807 1.00 54.19 81 LYS A O 1
ATOM 631 N N . PRO A 1 82 ? -5.305 -7.160 17.026 1.00 52.81 82 PRO A N 1
ATOM 632 C CA . PRO A 1 82 ? -6.065 -7.183 18.258 1.00 52.81 82 PRO A CA 1
ATOM 633 C C . PRO A 1 82 ? -5.064 -7.597 19.330 1.00 52.81 82 PRO A C 1
ATOM 635 O O . PRO A 1 82 ? -4.569 -8.729 19.313 1.00 52.81 82 PRO A O 1
ATOM 638 N N . SER A 1 83 ? -4.674 -6.632 20.170 1.00 52.47 83 SER A N 1
ATOM 639 C CA . SER A 1 83 ? -3.887 -6.852 21.371 1.00 52.47 83 SER A CA 1
ATOM 640 C C . SER A 1 83 ? -4.526 -8.065 21.998 1.00 52.47 83 SER A C 1
ATOM 642 O O . SER A 1 83 ? -5.730 -8.007 22.260 1.00 52.47 83 SER A O 1
ATOM 644 N N . GLN A 1 84 ? -3.772 -9.172 22.056 1.00 53.91 84 GLN A N 1
ATOM 645 C CA . GLN A 1 84 ? -4.254 -10.477 22.505 1.00 53.91 84 GLN A CA 1
ATOM 646 C C . GLN A 1 84 ? -5.323 -10.239 23.566 1.00 53.91 84 GLN A C 1
ATOM 648 O O . GLN A 1 84 ? -4.993 -9.529 24.524 1.00 53.91 84 GLN A O 1
ATOM 653 N N . PRO A 1 85 ? -6.581 -10.702 23.390 1.00 52.84 85 PRO A N 1
ATOM 654 C CA . PRO A 1 85 ? -7.569 -10.561 24.444 1.00 52.84 85 PRO A CA 1
ATOM 655 C C . PRO A 1 85 ? -6.883 -11.098 25.685 1.00 52.84 85 PRO A C 1
ATOM 657 O O . PRO A 1 85 ? -6.476 -12.261 25.692 1.00 52.84 85 PRO A O 1
ATOM 660 N N . GLY A 1 86 ? -6.612 -10.204 26.642 1.00 55.09 86 GLY A N 1
ATOM 661 C CA . GLY A 1 86 ? -5.909 -10.580 27.850 1.00 55.09 86 GLY A CA 1
ATOM 662 C C . GLY A 1 86 ? -6.647 -11.795 28.362 1.00 55.09 86 GLY A C 1
ATOM 663 O O . GLY A 1 86 ? -7.872 -11.738 28.491 1.00 55.09 86 GLY A O 1
ATOM 664 N N . THR A 1 87 ? -5.941 -12.915 28.516 1.00 48.53 87 THR A N 1
ATOM 665 C CA . THR A 1 87 ? -6.496 -14.066 29.207 1.00 48.53 87 THR A CA 1
ATOM 666 C C . THR A 1 87 ? -7.023 -13.509 30.517 1.00 48.53 87 THR A C 1
ATOM 668 O O . THR A 1 87 ? -6.246 -13.127 31.388 1.00 48.53 87 THR A O 1
ATOM 671 N N . ILE A 1 88 ? -8.341 -13.350 30.616 1.00 55.28 88 ILE A N 1
ATOM 672 C CA . ILE A 1 88 ? -9.005 -13.073 31.876 1.00 55.28 88 ILE A CA 1
ATOM 673 C C . ILE A 1 88 ? -8.849 -14.366 32.657 1.00 55.28 88 ILE A C 1
ATOM 675 O O . ILE A 1 88 ? -9.644 -15.295 32.531 1.00 55.28 88 ILE A O 1
ATOM 679 N N . GLU A 1 89 ? -7.729 -14.468 33.362 1.00 51.38 89 GLU A N 1
ATOM 680 C CA . GLU A 1 89 ? -7.453 -15.535 34.303 1.00 51.38 89 GLU A CA 1
ATOM 681 C C . GLU A 1 89 ? -8.481 -15.390 35.426 1.00 51.38 89 GLU A C 1
ATOM 683 O O . GLU A 1 89 ? -8.330 -14.607 36.359 1.00 51.38 89 GLU A O 1
ATOM 688 N N . TYR A 1 90 ? -9.615 -16.070 35.266 1.00 60.53 90 TYR A N 1
ATOM 689 C CA . TYR A 1 90 ? -10.599 -16.209 36.324 1.00 60.53 90 TYR A CA 1
ATOM 690 C C . TYR A 1 90 ? -10.079 -17.281 37.281 1.00 60.53 90 TYR A C 1
ATOM 692 O O . TYR A 1 90 ? -10.289 -18.475 37.065 1.00 60.53 90 TYR A O 1
ATOM 700 N N . GLU A 1 91 ? -9.390 -16.862 38.343 1.00 58.50 91 GLU A N 1
ATOM 701 C CA . GLU A 1 91 ? -9.179 -17.728 39.500 1.00 58.50 91 GLU A CA 1
ATOM 702 C C . GLU A 1 91 ? -10.543 -17.953 40.166 1.00 58.50 91 GLU A C 1
ATOM 704 O O . GLU A 1 91 ? -11.122 -17.057 40.784 1.00 58.50 91 GLU A O 1
ATOM 709 N N . VAL A 1 92 ? -11.103 -19.151 39.987 1.00 73.00 92 VAL A N 1
ATOM 710 C CA . VAL A 1 92 ? -12.323 -19.559 40.687 1.00 73.00 92 VAL A CA 1
ATOM 711 C C . VAL A 1 92 ? -11.957 -19.746 42.157 1.00 73.00 92 VAL A C 1
ATOM 713 O O . VAL A 1 92 ? -11.411 -20.783 42.525 1.00 73.00 92 VAL A O 1
ATOM 716 N N . GLN A 1 93 ? -12.244 -18.754 43.004 1.00 55.53 93 GLN A N 1
ATOM 717 C CA . GLN A 1 93 ? -12.147 -18.949 44.448 1.00 55.53 93 GLN A CA 1
ATOM 718 C C . GLN A 1 93 ? -13.278 -19.884 44.899 1.00 55.53 93 GLN A C 1
ATOM 720 O O . GLN A 1 93 ? -14.450 -19.557 44.681 1.00 55.53 93 GLN A O 1
ATOM 725 N N . PRO A 1 94 ? -12.973 -21.048 45.500 1.00 71.00 94 PRO A N 1
ATOM 726 C CA . PRO A 1 94 ? -13.999 -21.831 46.164 1.00 71.00 94 PRO A CA 1
ATOM 727 C C . PRO A 1 94 ? -14.504 -21.043 47.379 1.00 71.00 94 PRO A C 1
ATOM 729 O O . PRO A 1 94 ? -13.706 -20.568 48.188 1.00 71.00 94 PRO A O 1
ATOM 732 N N . GLY A 1 95 ? -15.826 -20.881 47.456 1.00 59.28 95 GLY A N 1
ATOM 733 C CA . GLY A 1 95 ? -16.523 -20.365 48.636 1.00 59.28 95 GLY A CA 1
ATOM 734 C C . GLY A 1 95 ? -16.607 -21.388 49.757 1.00 59.28 95 GLY A C 1
ATOM 735 O O . GLY A 1 95 ? -16.611 -22.603 49.448 1.00 59.28 95 GLY A O 1
#

Sequence (95 aa):
MRIMWRLAAALGAALALWLVTNGLAVADESPRHHPVASGDTLWSIADKYDASVDELVKLNDIKYPDLLLPGQIIKLPERDKPSQPGTIEYEVQPG

pLDDT: mean 72.97, std 19.01, range [35.03, 94.06]